Protein AF-A0A7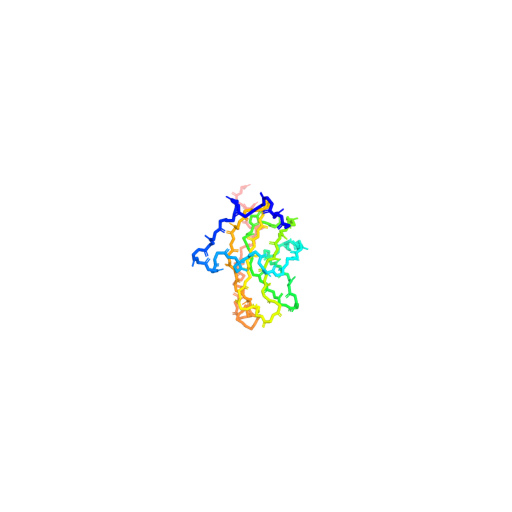C6ZDL7-F1 (afdb_monomer_lite)

Secondary structure (DSSP, 8-state):
---TTGGG----S-GGGTHHHHSEEEEEEPPTTSEEEETTEEEE--GGGTT-EEEEEE-SS--S-EEEEETTEEEEEEPBP-HHHHHT---------GGGSSSS--

pLDDT: mean 77.95, std 14.75, range [38.75, 94.44]

Radius of gyration: 23.05 Å; chains: 1; bounding box: 48×62×65 Å

Foldseek 3Di:
DDDPPPVPDDDDPDCVVCVQVPFDKDKFAQACVQWTDDPNFIKHHDNVRHRHTWIKTDHPVDQQWIWTHDPNHTDDIIGTDDPVVVVPPDPPPPPDDPVPPVPPDD

Structure (mmCIF, N/CA/C/O backbone):
data_AF-A0A7C6ZDL7-F1
#
_entry.id   AF-A0A7C6ZDL7-F1
#
loop_
_atom_site.group_PDB
_atom_site.id
_atom_site.type_symbol
_atom_site.label_atom_id
_atom_site.label_alt_id
_atom_site.label_comp_id
_atom_site.label_asym_id
_atom_site.label_entity_id
_atom_site.label_seq_id
_atom_site.pdbx_PDB_ins_code
_atom_site.Cartn_x
_atom_site.Cartn_y
_atom_site.Cartn_z
_atom_site.occupancy
_atom_site.B_iso_or_equiv
_atom_site.auth_seq_id
_atom_site.auth_comp_id
_atom_site.auth_asym_id
_atom_site.auth_atom_id
_atom_site.pdbx_PDB_model_num
ATOM 1 N N . MET A 1 1 ? -28.984 -31.342 -25.218 1.00 51.97 1 MET A N 1
ATOM 2 C CA . MET A 1 1 ? -28.347 -31.099 -23.906 1.00 51.97 1 MET A CA 1
ATOM 3 C C . MET A 1 1 ? -28.551 -29.623 -23.580 1.00 51.97 1 MET A C 1
ATOM 5 O O . MET A 1 1 ? -27.996 -28.790 -24.278 1.00 51.97 1 MET A O 1
ATOM 9 N N . TYR A 1 2 ? -29.460 -29.299 -22.656 1.00 55.50 2 TYR A N 1
ATOM 10 C CA . TYR A 1 2 ? -29.839 -27.922 -22.308 1.00 55.50 2 TYR A CA 1
ATOM 11 C C . TYR A 1 2 ? -28.999 -27.477 -21.107 1.00 55.50 2 TYR A C 1
ATOM 13 O O . TYR A 1 2 ? -29.071 -28.118 -20.062 1.00 55.50 2 TYR A O 1
ATOM 21 N N . MET A 1 3 ? -28.177 -26.435 -21.263 1.00 61.78 3 MET A N 1
ATOM 22 C CA . MET A 1 3 ? -27.498 -25.766 -20.146 1.00 61.78 3 MET A CA 1
ATOM 23 C C . MET A 1 3 ? -28.436 -24.667 -19.613 1.00 61.78 3 MET A C 1
ATOM 25 O O . MET A 1 3 ? -28.563 -23.634 -20.268 1.00 61.78 3 MET A O 1
ATOM 29 N N . PRO A 1 4 ? -29.091 -24.838 -18.448 1.00 65.62 4 PRO A N 1
ATOM 30 C CA . PRO A 1 4 ? -30.126 -23.922 -17.947 1.00 65.62 4 PRO A CA 1
ATOM 31 C C . PRO A 1 4 ? -29.593 -22.587 -17.384 1.00 65.62 4 PRO A C 1
ATOM 33 O O . PRO A 1 4 ? -30.331 -21.871 -16.717 1.00 65.62 4 PRO A O 1
ATOM 36 N N . GLN A 1 5 ? -28.315 -22.253 -17.591 1.00 58.28 5 GLN A N 1
ATOM 37 C CA . GLN A 1 5 ? -27.624 -21.150 -16.898 1.00 58.28 5 GLN A CA 1
ATOM 38 C C . GLN A 1 5 ? -27.303 -19.942 -17.798 1.00 58.28 5 GLN A C 1
ATOM 40 O O . GLN A 1 5 ? -26.727 -18.962 -17.330 1.00 58.28 5 GLN A O 1
ATOM 45 N N . SER A 1 6 ? -27.677 -19.970 -19.081 1.00 57.59 6 SER A N 1
ATOM 46 C CA . SER A 1 6 ? -27.358 -18.892 -20.033 1.00 57.59 6 SER A CA 1
ATOM 47 C C . SER A 1 6 ? -28.106 -17.579 -19.770 1.00 57.59 6 SER A C 1
ATOM 49 O O . SER A 1 6 ? -27.640 -16.519 -20.177 1.00 57.59 6 SER A O 1
ATOM 51 N N . SER A 1 7 ? -29.231 -17.616 -19.055 1.00 60.06 7 SER A N 1
ATOM 52 C CA . SER A 1 7 ? -30.089 -16.452 -18.794 1.00 60.06 7 SER A CA 1
ATOM 53 C C . SER A 1 7 ? -29.580 -15.503 -17.699 1.00 60.06 7 SER A C 1
ATOM 55 O O . SER A 1 7 ? -30.162 -14.437 -17.519 1.00 60.06 7 SER A O 1
ATOM 57 N N . SER A 1 8 ? -28.490 -15.836 -16.993 1.00 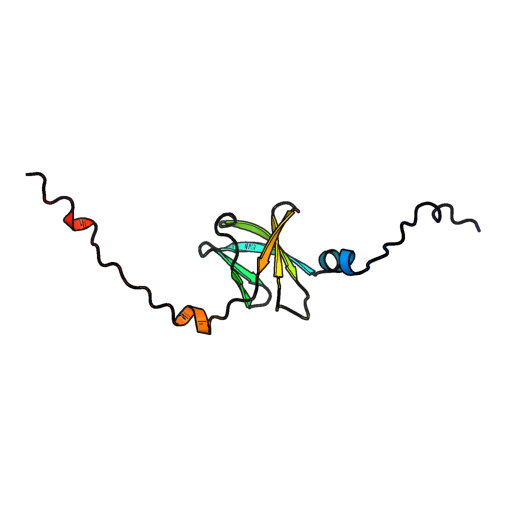66.62 8 SER A N 1
ATOM 58 C CA . SER A 1 8 ? -27.889 -14.971 -15.959 1.00 66.62 8 SER A CA 1
ATOM 59 C C . SER A 1 8 ? -26.520 -14.394 -16.350 1.00 66.62 8 SER A C 1
ATOM 61 O O . SER A 1 8 ? -25.811 -13.846 -15.500 1.00 66.62 8 SER A O 1
ATOM 63 N N . LEU A 1 9 ? -26.120 -14.507 -17.619 1.00 68.94 9 LEU A N 1
ATOM 64 C CA . LEU A 1 9 ? -24.859 -13.946 -18.098 1.00 68.94 9 LEU A CA 1
ATOM 65 C C . LEU A 1 9 ? -24.992 -12.427 -18.262 1.00 68.94 9 LEU A C 1
ATOM 67 O O . LEU A 1 9 ? -25.552 -11.934 -19.238 1.00 68.94 9 LEU A O 1
ATOM 71 N N . LYS A 1 10 ? -24.460 -11.670 -17.298 1.00 71.56 10 LYS A N 1
ATOM 72 C CA . LYS A 1 10 ? -24.221 -10.233 -17.464 1.00 71.56 10 LYS A CA 1
ATOM 73 C C . LYS A 1 10 ? -22.924 -10.051 -18.243 1.00 71.56 10 LYS A C 1
ATOM 75 O O . LYS A 1 10 ? -21.845 -10.284 -17.704 1.00 71.56 10 LYS A O 1
ATOM 80 N N . MET A 1 11 ? -23.032 -9.647 -19.506 1.00 73.44 11 MET A N 1
ATOM 81 C CA . MET A 1 11 ? -21.870 -9.173 -20.251 1.00 73.44 11 MET A CA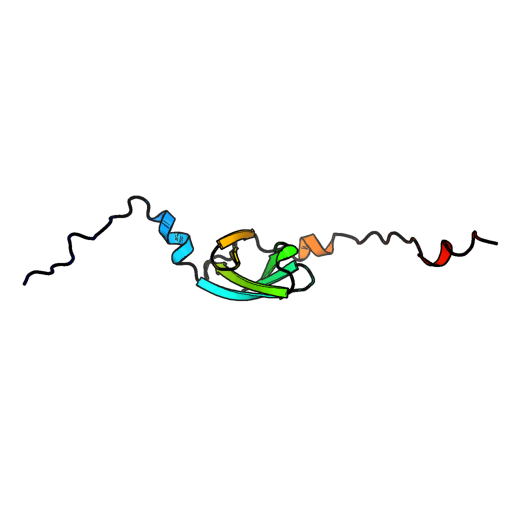 1
ATOM 82 C C . MET A 1 11 ? -21.419 -7.837 -19.666 1.00 73.44 11 MET A C 1
ATOM 84 O O . MET A 1 11 ? -22.216 -6.911 -19.521 1.00 73.44 11 MET A O 1
ATOM 88 N N . LEU A 1 12 ? -20.143 -7.754 -19.306 1.00 72.06 12 LEU A N 1
ATOM 89 C CA . LEU A 1 12 ? -19.510 -6.498 -18.934 1.00 72.06 12 LEU A CA 1
ATOM 90 C C . LEU A 1 12 ? -19.055 -5.812 -20.222 1.00 72.06 12 LEU A C 1
ATOM 92 O O . LEU A 1 12 ? -18.378 -6.432 -21.041 1.00 72.06 12 LEU A O 1
ATOM 96 N N . HIS A 1 13 ? -19.466 -4.561 -20.414 1.00 74.69 13 HIS A N 1
ATOM 97 C CA . HIS A 1 13 ? -19.106 -3.780 -21.599 1.00 74.69 13 HIS A CA 1
ATOM 98 C C . HIS A 1 13 ? -17.666 -3.258 -21.531 1.00 74.69 13 HIS A C 1
ATOM 100 O O . HIS A 1 13 ? -17.007 -3.180 -22.563 1.00 74.69 13 HIS A O 1
ATOM 106 N N . ASP A 1 14 ? -17.163 -2.999 -20.320 1.00 80.94 14 ASP A N 1
ATOM 107 C CA . ASP A 1 14 ? -15.816 -2.485 -20.085 1.00 80.94 14 ASP A CA 1
ATOM 108 C C . ASP A 1 14 ? -14.964 -3.507 -19.314 1.00 80.94 14 ASP A C 1
ATOM 110 O O . ASP A 1 14 ? -15.220 -3.764 -18.130 1.00 80.94 14 ASP A O 1
ATOM 114 N N . PRO A 1 15 ? -13.932 -4.101 -19.945 1.00 79.50 15 PRO A N 1
ATOM 115 C CA . PRO A 1 15 ? -13.066 -5.079 -19.290 1.00 79.50 15 PRO A CA 1
ATOM 116 C C . PRO A 1 15 ? -12.190 -4.455 -18.195 1.00 79.50 15 PRO A C 1
ATOM 118 O O . PRO A 1 15 ? -11.799 -5.156 -17.264 1.00 79.50 15 PRO A O 1
ATOM 121 N N . SER A 1 16 ? -11.938 -3.143 -18.245 1.00 80.19 16 SER A N 1
ATOM 122 C CA . SER A 1 16 ? -11.082 -2.444 -17.277 1.00 80.19 16 SER A CA 1
ATOM 123 C C . SER A 1 16 ? -11.623 -2.453 -15.846 1.00 80.19 16 SER A C 1
ATOM 125 O O . SER A 1 16 ? -10.868 -2.302 -14.892 1.00 80.19 16 SER A O 1
ATOM 127 N N . ILE A 1 17 ? -12.919 -2.721 -15.660 1.00 79.94 17 ILE A N 1
ATOM 128 C CA . ILE A 1 17 ? -13.521 -2.891 -14.328 1.00 79.94 17 ILE A CA 1
ATOM 129 C C . ILE A 1 17 ? -12.957 -4.140 -13.623 1.00 79.94 17 ILE A C 1
ATOM 131 O O . ILE A 1 17 ? -12.917 -4.205 -12.393 1.00 79.94 17 ILE A O 1
ATOM 135 N N . LEU A 1 18 ? -12.506 -5.139 -14.390 1.00 81.31 18 LEU A N 1
ATOM 136 C CA . LEU A 1 18 ? -11.952 -6.384 -13.857 1.00 81.31 18 LEU A CA 1
ATOM 137 C C . LEU A 1 18 ? -10.466 -6.283 -13.515 1.00 81.31 18 LEU A C 1
ATOM 139 O O . LEU A 1 18 ? -9.993 -7.084 -12.711 1.00 81.31 18 LEU A O 1
ATOM 143 N N . GLU A 1 19 ? -9.738 -5.319 -14.078 1.00 81.56 19 GLU A N 1
ATOM 144 C CA . GLU A 1 19 ? -8.296 -5.152 -13.858 1.00 81.56 19 GLU A CA 1
ATOM 145 C C . GLU A 1 19 ? -7.904 -5.202 -12.370 1.00 81.56 19 GLU A C 1
ATOM 147 O O . GLU A 1 19 ? -7.111 -6.076 -12.011 1.00 81.56 19 GLU A O 1
ATOM 152 N N . PRO A 1 20 ? -8.508 -4.413 -11.454 1.00 79.19 20 PRO A N 1
ATOM 153 C CA . PRO A 1 20 ? -8.150 -4.458 -10.034 1.00 79.19 20 PRO A CA 1
ATOM 154 C C . PRO A 1 20 ? -8.508 -5.780 -9.334 1.00 79.19 20 PRO A C 1
ATOM 156 O O . PRO A 1 20 ? -7.955 -6.084 -8.273 1.00 79.19 20 PRO A O 1
ATOM 159 N N . LEU A 1 21 ? -9.429 -6.578 -9.889 1.00 83.75 21 LEU A N 1
ATOM 160 C CA . LEU A 1 21 ? -9.807 -7.881 -9.332 1.00 83.75 21 LEU A CA 1
ATOM 161 C C . LEU A 1 21 ? -8.796 -8.976 -9.675 1.00 83.75 21 LEU A C 1
ATOM 163 O O . LEU A 1 21 ? -8.671 -9.924 -8.893 1.00 83.75 21 LEU A O 1
ATOM 167 N N . LEU A 1 22 ? -8.101 -8.826 -10.806 1.00 84.44 22 LEU A N 1
ATOM 168 C CA . LEU A 1 22 ? -7.104 -9.760 -11.338 1.00 84.44 22 LEU A CA 1
ATOM 169 C C . LEU A 1 22 ? -5.696 -9.526 -10.775 1.00 84.44 22 LEU A C 1
ATOM 171 O O . LEU A 1 22 ? -4.810 -10.358 -10.969 1.00 84.44 22 LEU A O 1
ATOM 175 N N . LEU A 1 23 ? -5.486 -8.420 -10.059 1.00 88.69 23 LEU A N 1
ATOM 176 C CA . LEU A 1 23 ? -4.213 -8.121 -9.415 1.00 88.69 23 LEU A CA 1
ATOM 177 C C . LEU A 1 23 ? -3.877 -9.129 -8.317 1.00 88.69 23 LEU A C 1
ATOM 179 O O . LEU A 1 23 ? -4.744 -9.650 -7.604 1.00 88.69 23 LEU A O 1
ATOM 183 N N . ARG A 1 24 ? -2.575 -9.357 -8.135 1.00 91.00 24 ARG A N 1
ATOM 184 C CA . ARG A 1 24 ? -2.065 -10.225 -7.079 1.00 91.00 24 ARG A CA 1
ATOM 185 C C . ARG A 1 24 ? -2.317 -9.575 -5.725 1.00 91.00 24 ARG A C 1
ATOM 187 O O . ARG A 1 24 ? -2.023 -8.399 -5.545 1.00 91.00 24 ARG A O 1
ATOM 194 N N . ARG A 1 25 ? -2.833 -10.358 -4.776 1.00 92.88 25 ARG A N 1
ATOM 195 C CA . ARG A 1 25 ? -3.207 -9.897 -3.432 1.00 92.88 25 ARG A CA 1
ATOM 196 C C . ARG A 1 25 ? -2.222 -10.416 -2.401 1.00 92.88 25 ARG A C 1
ATOM 198 O O . ARG A 1 25 ? -1.924 -11.610 -2.372 1.00 92.88 25 ARG A O 1
ATOM 205 N N . GLU A 1 26 ? -1.752 -9.537 -1.530 1.00 92.94 26 GLU A N 1
ATOM 206 C CA . GLU A 1 26 ? -0.887 -9.906 -0.416 1.00 92.94 26 GLU A CA 1
ATOM 207 C C . GLU A 1 26 ? -1.250 -9.110 0.838 1.00 92.94 26 GLU A C 1
ATOM 209 O O . GLU A 1 26 ? -1.515 -7.915 0.770 1.00 92.94 26 GLU A O 1
ATOM 214 N N . ILE A 1 27 ? -1.254 -9.759 2.003 1.00 93.81 27 ILE A N 1
ATOM 215 C CA . ILE A 1 27 ? -1.527 -9.078 3.272 1.00 93.81 27 ILE A CA 1
ATOM 216 C C . ILE A 1 27 ? -0.203 -8.643 3.889 1.00 93.81 27 ILE A C 1
ATOM 218 O O . ILE A 1 27 ? 0.623 -9.481 4.263 1.00 93.81 27 ILE A O 1
ATOM 222 N N . ARG A 1 28 ? -0.022 -7.334 4.069 1.00 93.38 28 ARG A N 1
ATOM 223 C CA . ARG A 1 28 ? 1.184 -6.758 4.674 1.00 93.38 28 ARG A CA 1
ATOM 224 C C . ARG A 1 28 ? 0.831 -5.908 5.887 1.00 93.38 28 ARG A C 1
ATOM 226 O O . ARG A 1 28 ? -0.204 -5.253 5.939 1.00 93.38 28 ARG A O 1
ATOM 233 N N . LYS A 1 29 ? 1.699 -5.949 6.899 1.00 94.00 29 LYS A N 1
ATOM 234 C CA . LYS A 1 29 ? 1.588 -5.077 8.071 1.00 94.00 29 LYS A CA 1
ATOM 235 C C . LYS A 1 29 ? 2.245 -3.738 7.758 1.00 94.00 29 LYS A C 1
ATOM 237 O O . LYS A 1 29 ? 3.390 -3.721 7.304 1.00 94.00 29 LYS A O 1
ATOM 242 N N . VAL A 1 30 ? 1.542 -2.649 8.048 1.00 93.38 30 VAL A N 1
ATOM 243 C CA . VAL A 1 30 ? 2.090 -1.297 7.938 1.00 93.38 30 VAL A CA 1
ATOM 244 C C . VAL A 1 30 ? 3.088 -1.054 9.064 1.00 93.38 30 VAL A C 1
ATOM 246 O O . VAL A 1 30 ? 2.801 -1.305 10.241 1.00 93.38 30 VAL A O 1
ATOM 249 N N . ARG A 1 31 ? 4.283 -0.594 8.694 1.00 92.56 31 ARG A N 1
ATOM 250 C CA . ARG A 1 31 ? 5.359 -0.258 9.627 1.00 92.56 31 ARG A CA 1
ATOM 251 C C . ARG A 1 31 ? 5.076 1.072 10.340 1.00 92.56 31 ARG A C 1
ATOM 253 O O . ARG A 1 31 ? 4.182 1.822 9.967 1.00 92.56 31 ARG A O 1
ATOM 260 N N . HIS A 1 32 ? 5.832 1.352 11.400 1.00 90.81 32 HIS A N 1
ATOM 261 C CA . HIS A 1 32 ? 5.657 2.553 12.230 1.00 90.81 32 HIS A CA 1
ATOM 262 C C . HIS A 1 32 ? 5.991 3.862 11.497 1.00 90.81 32 HIS A C 1
ATOM 264 O O . HIS A 1 32 ? 5.514 4.921 11.879 1.00 90.81 32 HIS A O 1
ATOM 270 N N . ASP A 1 33 ? 6.795 3.783 10.441 1.00 87.31 33 ASP A N 1
ATOM 271 C CA . ASP A 1 33 ? 7.187 4.874 9.549 1.00 87.31 33 ASP A CA 1
ATOM 272 C C . ASP A 1 33 ? 6.184 5.089 8.401 1.00 87.31 33 ASP A C 1
ATOM 274 O O . ASP A 1 33 ? 6.498 5.769 7.429 1.00 87.31 33 ASP A O 1
ATOM 278 N N . SER A 1 34 ? 4.975 4.520 8.503 1.00 89.19 34 SER A N 1
ATOM 279 C CA . SER A 1 34 ? 3.929 4.617 7.478 1.00 89.19 34 SER A CA 1
ATOM 280 C C . SER A 1 34 ? 4.344 4.039 6.121 1.00 89.19 34 SER A C 1
ATOM 282 O O . SER A 1 34 ? 3.949 4.538 5.064 1.00 89.19 34 SER A O 1
ATOM 284 N N . THR A 1 35 ? 5.149 2.972 6.138 1.00 91.06 35 THR A N 1
ATOM 285 C CA . THR A 1 35 ? 5.576 2.265 4.927 1.00 91.06 35 THR A CA 1
ATOM 286 C C . THR A 1 35 ? 5.162 0.797 4.919 1.00 91.06 35 THR A C 1
ATOM 288 O O . THR A 1 35 ? 4.953 0.158 5.958 1.00 91.06 35 THR A O 1
ATOM 291 N N . ILE A 1 36 ? 5.056 0.240 3.715 1.00 92.38 36 ILE A N 1
ATOM 292 C CA . ILE A 1 36 ? 4.927 -1.199 3.470 1.00 92.38 36 ILE A CA 1
ATOM 293 C C . ILE A 1 36 ? 6.029 -1.655 2.520 1.00 92.38 36 ILE A C 1
ATOM 295 O O . ILE A 1 36 ? 6.527 -0.872 1.714 1.00 92.38 36 ILE A O 1
ATOM 299 N N . SER A 1 37 ? 6.401 -2.932 2.604 1.00 90.94 37 SER A N 1
ATOM 300 C CA . SER A 1 37 ? 7.347 -3.532 1.666 1.00 90.94 37 SER A CA 1
ATOM 301 C C . SER A 1 37 ? 6.678 -4.635 0.857 1.00 90.94 37 SER A C 1
ATOM 303 O O . SER A 1 37 ? 6.063 -5.537 1.432 1.00 90.94 37 SER A O 1
ATOM 305 N N . VAL A 1 38 ? 6.816 -4.543 -0.464 1.00 90.19 38 VAL A N 1
ATOM 306 C CA . VAL A 1 38 ? 6.257 -5.466 -1.459 1.00 90.19 38 VAL A CA 1
ATOM 307 C C . VAL A 1 38 ? 7.352 -5.748 -2.479 1.00 90.19 38 VAL A C 1
ATOM 309 O O . VAL A 1 38 ? 7.935 -4.810 -3.009 1.00 90.19 38 VAL A O 1
ATOM 312 N N . GLN A 1 39 ? 7.675 -7.023 -2.719 1.00 86.56 39 GLN A N 1
ATOM 313 C CA . GLN A 1 39 ? 8.724 -7.442 -3.668 1.00 86.56 39 GLN A CA 1
ATOM 314 C C . GLN A 1 39 ? 10.011 -6.590 -3.591 1.00 86.56 39 GLN A C 1
ATOM 316 O O . GLN A 1 39 ? 10.529 -6.115 -4.599 1.00 86.56 39 GLN A O 1
ATOM 321 N N . ASN A 1 40 ? 10.517 -6.373 -2.371 1.00 86.19 40 ASN A N 1
ATOM 322 C CA . ASN A 1 40 ? 11.734 -5.599 -2.088 1.00 86.19 40 ASN A CA 1
ATOM 323 C C . ASN A 1 40 ? 11.663 -4.085 -2.396 1.00 86.19 40 ASN A C 1
ATOM 325 O O . ASN A 1 40 ? 12.651 -3.380 -2.211 1.00 86.19 40 ASN A O 1
ATOM 329 N N . HIS A 1 41 ? 10.499 -3.576 -2.799 1.00 87.75 41 HIS A N 1
ATOM 330 C CA . HIS A 1 41 ? 10.212 -2.152 -2.946 1.00 87.75 41 HIS A CA 1
ATOM 331 C C . HIS A 1 41 ? 9.477 -1.636 -1.708 1.00 87.75 41 HIS A C 1
ATOM 333 O O . HIS A 1 41 ? 8.805 -2.398 -1.003 1.00 87.75 41 HIS A O 1
ATOM 339 N N . VAL A 1 42 ? 9.638 -0.346 -1.417 1.00 89.56 42 VAL A N 1
ATOM 340 C CA . VAL A 1 42 ? 8.998 0.325 -0.281 1.00 89.56 42 VAL A CA 1
ATOM 341 C C . VAL A 1 42 ? 7.962 1.297 -0.817 1.00 89.56 42 VAL A C 1
ATOM 343 O O . VAL A 1 42 ? 8.253 2.079 -1.719 1.00 89.56 42 VAL A O 1
ATOM 346 N N . PHE A 1 43 ? 6.768 1.257 -0.244 1.00 89.88 43 PHE A N 1
ATOM 347 C CA . PHE A 1 43 ? 5.659 2.118 -0.626 1.00 89.88 43 PHE A CA 1
ATOM 348 C C . PHE A 1 43 ? 5.194 2.924 0.577 1.00 89.88 43 PHE A C 1
ATOM 350 O O . PHE A 1 43 ? 5.168 2.419 1.704 1.00 89.88 43 PHE A O 1
ATOM 357 N N . GLU A 1 44 ? 4.830 4.175 0.327 1.00 89.00 44 GLU A N 1
ATOM 358 C CA . GLU A 1 44 ? 4.192 5.034 1.318 1.00 89.00 44 GLU A CA 1
ATOM 359 C C . GLU A 1 44 ? 2.717 4.698 1.443 1.00 89.00 44 GLU A C 1
ATOM 361 O O . GLU A 1 44 ? 2.019 4.511 0.446 1.00 89.00 44 GLU A O 1
ATOM 366 N N . VAL A 1 45 ? 2.239 4.652 2.679 1.00 90.25 45 V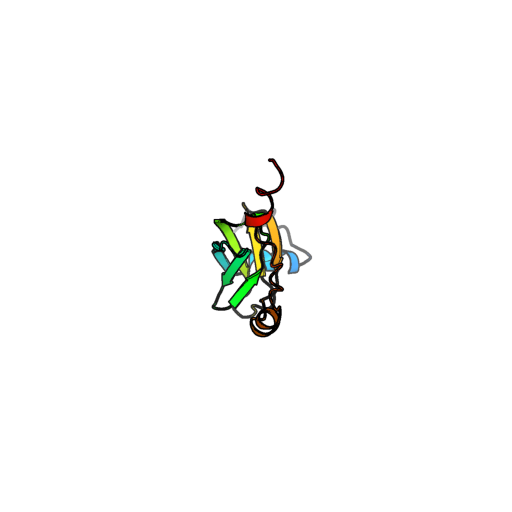AL A N 1
ATOM 367 C CA . VAL A 1 45 ? 0.825 4.455 2.983 1.00 90.25 45 VAL A CA 1
ATOM 368 C C . VAL A 1 45 ? 0.341 5.545 3.930 1.00 90.25 45 VAL A C 1
ATOM 370 O O . VAL A 1 45 ? 1.145 6.275 4.509 1.00 90.25 45 VAL A O 1
ATOM 373 N N . SER A 1 46 ? -0.975 5.655 4.108 1.00 88.25 46 SER A N 1
ATOM 374 C CA . SER A 1 46 ? -1.552 6.598 5.069 1.00 88.25 46 SER A CA 1
ATOM 375 C C . SER A 1 46 ? -1.137 6.255 6.512 1.00 88.25 46 SER A C 1
ATOM 377 O O . SER A 1 46 ? -1.261 5.091 6.911 1.00 88.25 46 SER A O 1
ATOM 379 N N . PRO A 1 47 ? -0.729 7.244 7.333 1.00 87.81 47 PRO A N 1
ATOM 380 C CA . PRO A 1 47 ? -0.325 7.017 8.723 1.00 87.81 47 PRO A CA 1
ATOM 381 C C . PRO A 1 47 ? -1.460 6.484 9.604 1.00 87.81 47 PRO A C 1
ATOM 383 O O . PRO A 1 47 ? -1.210 5.847 10.624 1.00 87.81 47 PRO A O 1
ATOM 386 N N . VAL A 1 48 ? -2.716 6.657 9.184 1.00 90.06 48 VAL A N 1
ATOM 387 C CA . VAL A 1 48 ? -3.898 6.086 9.855 1.00 90.06 48 VAL A CA 1
ATOM 388 C C . VAL A 1 48 ? -3.880 4.548 9.839 1.00 90.06 48 VAL A C 1
ATOM 390 O O . VAL A 1 48 ? -4.519 3.900 10.666 1.00 90.06 48 VAL A O 1
ATOM 393 N N . LEU A 1 49 ? -3.127 3.948 8.912 1.00 88.69 49 LEU A N 1
ATOM 394 C CA . LEU A 1 49 ? -3.009 2.501 8.759 1.00 88.69 49 LEU A CA 1
ATOM 395 C C . LEU A 1 49 ? -1.834 1.908 9.553 1.00 88.69 49 LEU A C 1
ATOM 397 O O . LEU A 1 49 ? -1.647 0.692 9.521 1.00 88.69 49 LEU A O 1
ATOM 401 N N . ILE A 1 50 ? -1.040 2.718 10.267 1.00 91.81 50 ILE A N 1
ATOM 402 C CA . ILE A 1 50 ? 0.125 2.244 11.028 1.00 91.81 50 ILE A CA 1
ATOM 403 C C . ILE A 1 50 ? -0.278 1.133 12.005 1.00 91.81 50 ILE A C 1
ATOM 405 O O . ILE A 1 50 ? -1.209 1.264 12.795 1.00 91.81 50 ILE A O 1
ATOM 409 N N . GLY A 1 51 ? 0.440 0.009 11.948 1.00 91.25 51 GLY A N 1
ATOM 410 C CA . GLY A 1 51 ? 0.184 -1.153 12.798 1.00 91.25 51 GLY A CA 1
ATOM 411 C C . GLY A 1 51 ? -0.942 -2.072 12.316 1.00 91.25 51 GLY A C 1
ATOM 412 O O . GLY A 1 51 ? -0.988 -3.220 12.771 1.00 91.25 51 GLY A O 1
ATOM 413 N N . LYS A 1 52 ? -1.781 -1.639 11.366 1.00 93.06 52 LYS A N 1
ATOM 414 C CA . LYS A 1 52 ? -2.814 -2.478 10.746 1.00 93.06 52 LYS A CA 1
ATOM 415 C C . LYS A 1 52 ? -2.223 -3.444 9.716 1.00 93.06 52 LYS A C 1
ATOM 417 O O . LYS A 1 52 ? -1.111 -3.264 9.207 1.00 93.06 52 LYS A O 1
ATOM 422 N N . ARG A 1 53 ? -2.980 -4.503 9.414 1.00 93.94 53 ARG A N 1
ATOM 423 C CA . ARG A 1 53 ? -2.717 -5.419 8.297 1.00 93.94 53 ARG A CA 1
ATOM 424 C C . ARG A 1 53 ? -3.629 -5.025 7.147 1.00 93.94 53 ARG A C 1
ATOM 426 O O . ARG A 1 53 ? -4.836 -5.159 7.276 1.00 93.94 53 ARG A O 1
ATOM 433 N N . VAL A 1 54 ? -3.037 -4.565 6.057 1.00 94.00 54 VAL A N 1
ATOM 434 C CA . VAL A 1 54 ? -3.761 -4.105 4.872 1.00 94.00 54 VAL A CA 1
ATOM 435 C C . VAL A 1 54 ? -3.581 -5.101 3.738 1.00 94.00 54 VAL A C 1
ATOM 437 O O . VAL A 1 54 ? -2.566 -5.805 3.664 1.00 94.00 54 VAL A O 1
ATOM 440 N N . GLU A 1 55 ? -4.580 -5.179 2.871 1.00 94.44 55 GLU A N 1
ATOM 441 C CA . G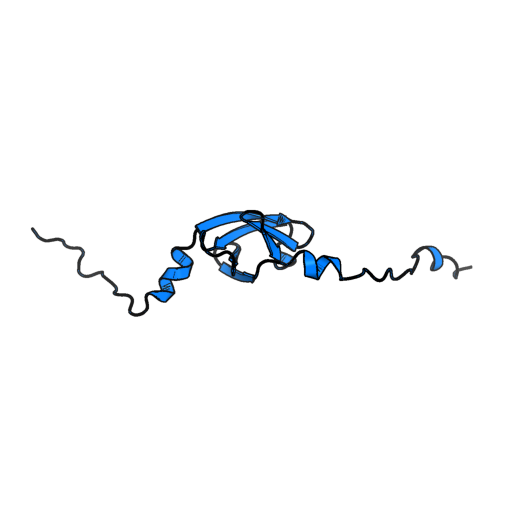LU A 1 55 ? -4.501 -5.941 1.634 1.00 94.44 55 GLU A CA 1
ATOM 442 C C . GLU A 1 55 ? -3.862 -5.067 0.560 1.00 94.44 55 GLU A C 1
ATOM 444 O O . GLU A 1 55 ? -4.260 -3.931 0.322 1.00 94.44 55 GLU A O 1
ATOM 449 N N . VAL A 1 56 ? -2.840 -5.609 -0.081 1.00 93.00 56 VAL A N 1
ATOM 450 C CA . VAL A 1 56 ? -2.044 -4.916 -1.078 1.00 93.00 56 VAL A CA 1
ATOM 451 C C . VAL A 1 56 ? -2.253 -5.610 -2.411 1.00 93.00 56 VAL A C 1
ATOM 453 O O . VAL A 1 56 ? -2.057 -6.825 -2.511 1.00 93.00 56 VAL A O 1
ATOM 456 N N . ARG A 1 57 ? -2.672 -4.847 -3.422 1.00 92.75 57 ARG A N 1
ATOM 457 C CA . ARG A 1 57 ? -2.933 -5.335 -4.777 1.00 92.75 57 ARG A CA 1
ATOM 458 C C . ARG A 1 57 ? -1.974 -4.705 -5.767 1.00 92.75 57 ARG A C 1
ATOM 460 O O . ARG A 1 57 ? -1.868 -3.484 -5.824 1.00 92.75 57 ARG A O 1
ATOM 467 N N . PHE A 1 58 ? -1.288 -5.537 -6.538 1.00 91.50 58 PHE A N 1
ATOM 468 C CA . PHE A 1 58 ? -0.294 -5.086 -7.511 1.00 91.50 58 PHE A CA 1
ATOM 469 C C . PHE A 1 58 ? -0.171 -6.066 -8.680 1.00 91.50 58 PHE A C 1
ATOM 471 O O . PHE A 1 58 ? -0.549 -7.240 -8.566 1.00 91.50 58 PHE A O 1
ATOM 478 N N . ALA A 1 59 ? 0.352 -5.586 -9.807 1.00 89.69 59 ALA A N 1
ATOM 479 C CA . ALA A 1 59 ? 0.708 -6.444 -10.927 1.00 89.69 59 ALA A CA 1
ATOM 480 C C . ALA A 1 59 ? 2.107 -7.034 -10.668 1.00 89.69 59 ALA A C 1
ATOM 482 O O . ALA A 1 59 ? 3.032 -6.296 -10.344 1.00 89.69 59 ALA A O 1
ATOM 483 N N . PRO A 1 60 ? 2.304 -8.359 -10.765 1.00 85.06 60 PRO A N 1
ATOM 484 C CA . PRO A 1 60 ? 3.609 -8.964 -10.491 1.00 85.06 60 PRO A CA 1
ATOM 485 C C . PRO A 1 60 ? 4.696 -8.529 -11.487 1.00 85.06 60 PRO A C 1
ATOM 487 O O . PRO A 1 60 ? 5.870 -8.563 -11.133 1.00 85.06 60 PRO A O 1
ATOM 490 N N . ASP A 1 61 ? 4.301 -8.128 -12.696 1.00 85.69 61 ASP A N 1
ATOM 491 C CA . ASP A 1 61 ? 5.189 -7.637 -13.752 1.00 85.69 61 ASP A CA 1
ATOM 492 C C . ASP A 1 61 ? 5.387 -6.110 -13.707 1.00 85.69 61 ASP A C 1
ATOM 494 O O . ASP A 1 61 ? 6.342 -5.605 -14.293 1.00 85.69 61 ASP A O 1
ATOM 498 N N . ASP A 1 62 ? 4.511 -5.377 -13.004 1.00 83.50 62 ASP A N 1
ATOM 499 C CA . ASP A 1 62 ? 4.575 -3.918 -12.887 1.00 83.50 62 ASP A CA 1
ATOM 500 C C . ASP A 1 62 ? 4.268 -3.430 -11.460 1.00 83.50 62 ASP A C 1
ATOM 502 O O . ASP A 1 62 ? 3.139 -3.477 -10.970 1.00 83.50 62 ASP A O 1
ATOM 506 N N . LEU A 1 63 ? 5.308 -2.918 -10.802 1.00 84.62 63 LEU A N 1
ATOM 507 C CA . LEU A 1 63 ? 5.268 -2.336 -9.456 1.00 84.62 63 LEU A CA 1
ATOM 508 C C . LEU A 1 63 ? 5.173 -0.800 -9.484 1.00 84.62 63 LEU A C 1
ATOM 510 O O . LEU A 1 63 ? 5.419 -0.153 -8.463 1.00 84.62 63 LEU A O 1
ATOM 514 N N . SER A 1 64 ? 4.865 -0.203 -10.642 1.00 84.50 64 SER A N 1
ATOM 515 C CA . SER A 1 64 ? 4.733 1.250 -10.799 1.00 84.50 64 SER A CA 1
ATOM 516 C C . SER A 1 64 ? 3.625 1.845 -9.921 1.00 84.50 64 SER A C 1
ATOM 518 O O . SER A 1 64 ? 3.762 2.965 -9.420 1.00 84.50 64 SER A O 1
ATOM 520 N N . GLU A 1 65 ? 2.561 1.078 -9.691 1.00 86.62 65 GLU A N 1
ATOM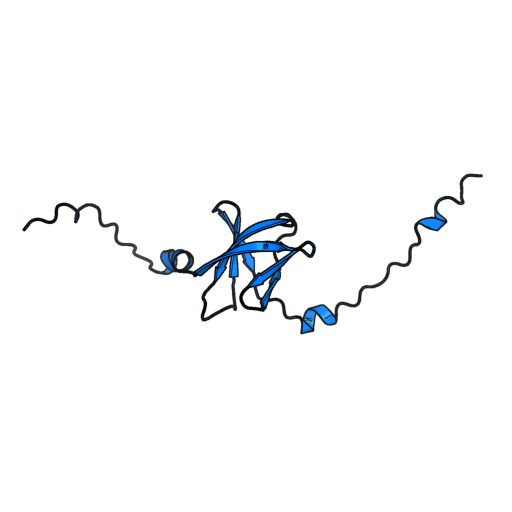 521 C CA . GLU A 1 65 ? 1.430 1.440 -8.849 1.00 86.62 65 GLU A CA 1
ATOM 522 C C . GLU A 1 65 ? 0.967 0.242 -8.017 1.00 86.62 65 GLU A C 1
ATOM 524 O O . GLU A 1 65 ? 0.917 -0.903 -8.472 1.00 86.62 65 GLU A O 1
ATOM 529 N N . VAL A 1 66 ? 0.610 0.524 -6.768 1.00 90.62 66 VAL A N 1
ATOM 530 C CA . VAL A 1 66 ? 0.076 -0.457 -5.831 1.00 90.62 66 VAL A CA 1
ATOM 531 C C . VAL A 1 66 ? -1.188 0.099 -5.196 1.00 90.62 66 VAL A C 1
ATOM 533 O O . VAL A 1 66 ? -1.211 1.238 -4.723 1.00 90.62 66 VAL A O 1
ATOM 536 N N . LEU A 1 67 ? -2.239 -0.718 -5.144 1.00 91.38 67 LEU A N 1
ATOM 537 C CA . LEU A 1 67 ? -3.485 -0.364 -4.476 1.00 91.38 67 LEU A CA 1
ATOM 538 C C . LEU A 1 67 ? -3.522 -0.952 -3.068 1.00 91.38 67 LEU A C 1
ATOM 540 O O . LEU A 1 67 ? -3.197 -2.121 -2.849 1.00 91.38 67 LEU A O 1
ATOM 544 N N . ILE A 1 68 ? -3.955 -0.136 -2.116 1.00 92.69 68 ILE A N 1
ATOM 545 C CA . ILE A 1 68 ? -4.059 -0.495 -0.705 1.00 92.69 68 ILE A CA 1
ATOM 546 C C . ILE A 1 68 ? -5.529 -0.571 -0.333 1.00 92.69 68 ILE A C 1
ATOM 548 O O . ILE A 1 68 ? -6.285 0.375 -0.555 1.00 92.69 68 ILE A O 1
ATOM 552 N N . TYR A 1 69 ? -5.903 -1.686 0.275 1.00 92.88 69 TYR A N 1
ATOM 553 C CA . TYR A 1 69 ? -7.244 -1.973 0.745 1.00 92.88 69 TYR A CA 1
ATOM 554 C C . TYR A 1 69 ? -7.232 -2.199 2.264 1.00 92.88 69 TYR A C 1
ATOM 556 O O . TYR A 1 69 ? -6.408 -2.960 2.780 1.00 92.88 69 TYR A O 1
ATOM 564 N N . ASP A 1 70 ? -8.160 -1.561 2.977 1.00 91.88 70 ASP A N 1
ATOM 565 C CA . ASP A 1 70 ? -8.456 -1.812 4.396 1.00 91.88 70 ASP A CA 1
ATOM 566 C C . ASP A 1 70 ? -9.890 -2.338 4.478 1.00 91.88 70 ASP A C 1
ATOM 568 O O . ASP A 1 70 ? -10.799 -1.758 3.890 1.00 91.88 70 ASP A O 1
ATOM 572 N N . GLU A 1 71 ? -10.082 -3.491 5.121 1.00 87.94 71 GLU A N 1
ATOM 573 C CA . GLU A 1 71 ? -11.397 -4.145 5.276 1.00 87.94 71 GLU A CA 1
ATOM 574 C C . GLU A 1 71 ? -12.205 -4.322 3.966 1.00 87.94 71 GLU A C 1
ATOM 576 O O . GLU A 1 71 ? -13.432 -4.382 3.967 1.00 87.94 71 GLU A O 1
ATOM 581 N N . GLY A 1 72 ? -11.516 -4.439 2.825 1.00 84.06 72 GLY A N 1
ATOM 582 C CA . GLY A 1 72 ? -12.134 -4.607 1.505 1.00 84.06 72 GLY A CA 1
ATOM 583 C C . GLY A 1 72 ? -12.479 -3.302 0.779 1.00 84.06 72 GLY A C 1
ATOM 584 O O . GLY A 1 72 ? -12.881 -3.362 -0.383 1.00 84.06 72 GLY A O 1
ATOM 585 N N . ALA A 1 73 ? -12.260 -2.142 1.402 1.00 86.50 73 ALA A N 1
ATOM 586 C CA . ALA A 1 73 ? -12.376 -0.834 0.765 1.00 86.50 73 ALA A CA 1
ATOM 587 C C . ALA A 1 73 ? -11.017 -0.355 0.238 1.00 86.50 73 ALA A C 1
ATOM 589 O O . ALA A 1 73 ? -10.011 -0.439 0.942 1.00 86.50 73 ALA A O 1
ATOM 590 N N . GLU A 1 74 ? -10.983 0.164 -0.992 1.00 86.75 74 GLU A N 1
ATOM 591 C CA . GLU A 1 74 ? -9.790 0.811 -1.544 1.00 86.75 74 GLU A CA 1
ATOM 592 C C . GLU A 1 74 ? -9.528 2.114 -0.783 1.00 86.75 74 GLU A C 1
ATOM 594 O O . GLU A 1 74 ? -10.352 3.025 -0.798 1.00 86.75 74 GLU A O 1
ATOM 599 N N . VAL A 1 75 ? -8.388 2.196 -0.098 1.00 87.75 75 VAL A N 1
ATOM 600 C CA . VAL A 1 75 ? -8.020 3.366 0.707 1.00 87.75 75 VAL A CA 1
ATOM 601 C C . VAL A 1 75 ? -7.201 4.343 -0.119 1.00 87.75 75 VAL A C 1
ATOM 603 O O . VAL A 1 75 ? -7.416 5.552 -0.067 1.00 87.75 75 VAL A O 1
ATOM 606 N N . THR A 1 76 ? -6.190 3.843 -0.830 1.00 84.25 76 THR A N 1
ATOM 607 C CA . THR A 1 76 ? -5.201 4.685 -1.511 1.00 84.25 76 THR A CA 1
ATOM 608 C C . THR A 1 76 ? -4.484 3.900 -2.603 1.00 84.25 76 THR A C 1
ATOM 610 O O . THR A 1 76 ? -4.252 2.698 -2.466 1.00 84.25 76 THR A O 1
ATOM 613 N N . ARG A 1 77 ? -4.076 4.608 -3.658 1.00 87.75 77 ARG A N 1
ATOM 614 C CA . ARG A 1 77 ? -3.112 4.138 -4.655 1.00 87.75 77 ARG A CA 1
ATOM 615 C C . ARG A 1 77 ? -1.783 4.832 -4.422 1.00 87.75 77 ARG A C 1
ATOM 617 O O . ARG A 1 77 ? -1.756 6.045 -4.219 1.00 87.75 77 ARG A O 1
ATOM 624 N N . THR A 1 78 ? -0.700 4.070 -4.399 1.00 83.44 78 THR A N 1
ATOM 625 C CA . THR A 1 78 ? 0.625 4.587 -4.056 1.00 83.44 78 THR A CA 1
ATOM 626 C C . THR A 1 78 ? 1.678 4.123 -5.050 1.00 83.44 78 THR A C 1
ATOM 628 O O . THR A 1 78 ? 1.575 3.045 -5.637 1.00 83.44 78 THR A O 1
ATOM 631 N N . LYS A 1 79 ? 2.695 4.962 -5.235 1.00 83.31 79 LYS A N 1
ATOM 632 C CA . LYS A 1 79 ? 3.845 4.712 -6.106 1.00 83.31 79 LYS A CA 1
ATOM 633 C C . LYS A 1 79 ? 5.041 4.248 -5.273 1.00 83.31 79 LYS A C 1
ATOM 635 O O . LYS A 1 79 ? 5.110 4.562 -4.079 1.00 83.31 79 LYS A O 1
ATOM 640 N N . PRO A 1 80 ? 5.985 3.501 -5.866 1.00 81.69 80 PRO A N 1
ATOM 641 C CA . PRO A 1 80 ? 7.180 3.084 -5.153 1.00 81.69 80 PRO A CA 1
ATOM 642 C C . PRO A 1 80 ? 7.996 4.311 -4.752 1.00 81.69 80 PRO A C 1
ATOM 644 O O . PRO A 1 80 ? 8.198 5.242 -5.531 1.00 81.69 80 PRO A O 1
ATOM 647 N N . VAL A 1 81 ? 8.476 4.301 -3.516 1.00 78.00 81 VAL A N 1
ATOM 648 C CA . VAL A 1 81 ? 9.317 5.366 -2.984 1.00 78.00 81 VAL A CA 1
ATOM 649 C C . VAL A 1 81 ? 10.733 5.188 -3.514 1.00 78.00 81 VAL A C 1
ATOM 651 O O . VAL A 1 81 ? 11.379 4.169 -3.254 1.00 78.00 81 VAL A O 1
ATOM 654 N N . SER A 1 82 ? 11.260 6.214 -4.183 1.00 72.00 82 SER A N 1
ATOM 655 C CA . SER A 1 82 ? 12.687 6.284 -4.481 1.00 72.00 82 SER A CA 1
ATOM 656 C C . SER A 1 82 ? 13.462 6.584 -3.198 1.00 72.00 82 SER A C 1
ATOM 658 O O . SER A 1 82 ? 13.417 7.688 -2.652 1.00 72.00 82 SER A O 1
ATOM 660 N N . LEU A 1 83 ? 14.204 5.593 -2.698 1.00 64.94 83 LEU A N 1
ATOM 661 C CA . LEU A 1 83 ? 15.071 5.771 -1.526 1.00 64.94 83 LEU A CA 1
ATOM 662 C C . LEU A 1 83 ? 16.129 6.862 -1.758 1.00 64.94 83 LEU A C 1
ATOM 664 O O . LEU A 1 83 ? 16.554 7.514 -0.805 1.00 64.94 83 LEU A O 1
ATOM 668 N N . HIS A 1 84 ? 16.523 7.082 -3.017 1.00 61.03 84 HIS A N 1
ATOM 669 C CA . HIS A 1 84 ? 17.481 8.116 -3.396 1.00 61.03 84 HIS A CA 1
ATOM 670 C C . HIS A 1 84 ? 16.946 9.528 -3.118 1.00 61.03 84 HIS A C 1
ATOM 672 O O . HIS A 1 84 ? 17.669 10.361 -2.580 1.00 61.03 84 HIS A O 1
ATOM 678 N N . GLU A 1 85 ? 15.665 9.776 -3.404 1.00 57.06 85 GLU A N 1
ATOM 679 C CA . GLU A 1 85 ? 15.027 11.076 -3.161 1.00 57.06 85 GLU A CA 1
ATOM 680 C C . GLU A 1 85 ? 14.815 11.329 -1.662 1.00 57.06 85 GLU A C 1
ATOM 682 O O . GLU A 1 85 ? 15.083 12.423 -1.164 1.00 57.06 85 GLU A O 1
ATOM 687 N N . LYS A 1 86 ? 14.423 10.299 -0.900 1.00 57.62 86 LYS A N 1
ATOM 688 C CA . LYS A 1 86 ? 14.222 10.427 0.553 1.00 57.62 86 LYS A CA 1
ATOM 689 C C . LYS A 1 86 ? 15.502 10.642 1.354 1.00 57.62 86 LYS A C 1
ATOM 691 O O . LYS A 1 86 ? 15.445 11.258 2.417 1.00 57.62 86 LYS A O 1
ATOM 696 N N . ALA A 1 87 ? 16.647 10.159 0.877 1.00 58.31 87 ALA A N 1
ATOM 697 C CA . ALA A 1 87 ? 17.923 10.322 1.574 1.00 58.31 87 ALA A CA 1
ATOM 698 C C . ALA A 1 87 ? 18.383 11.791 1.650 1.00 58.31 87 ALA A C 1
ATOM 700 O O . ALA A 1 87 ? 19.136 12.155 2.553 1.00 58.31 87 ALA A O 1
ATOM 701 N N . MET A 1 88 ? 17.924 12.640 0.725 1.00 55.75 88 MET A N 1
ATOM 702 C CA . MET A 1 88 ? 18.323 14.047 0.642 1.00 55.75 88 MET A CA 1
ATOM 703 C C . MET A 1 88 ? 17.490 14.989 1.520 1.00 55.75 88 MET A C 1
ATOM 705 O O . MET A 1 88 ? 17.868 16.150 1.688 1.00 55.75 88 MET A O 1
ATOM 709 N N . VAL A 1 89 ? 16.396 14.512 2.129 1.00 59.69 89 VAL A N 1
ATOM 710 C CA . VAL A 1 89 ? 15.586 15.321 3.051 1.00 59.69 89 VAL A CA 1
ATOM 711 C C . VAL A 1 89 ? 16.310 15.413 4.394 1.00 59.69 89 VAL A C 1
ATOM 713 O O . VAL A 1 89 ? 16.127 14.622 5.319 1.00 59.69 89 VAL A O 1
ATOM 716 N N . LYS A 1 90 ? 17.211 16.388 4.470 1.00 57.94 90 LYS A N 1
ATOM 717 C CA . LYS A 1 90 ? 17.996 16.726 5.654 1.00 57.94 90 LYS A CA 1
ATOM 718 C C . LYS A 1 90 ? 17.034 17.083 6.793 1.00 57.94 90 LYS A C 1
ATOM 720 O O . LYS A 1 90 ? 16.296 18.057 6.706 1.00 57.94 90 LYS A O 1
ATOM 725 N N . ARG A 1 91 ? 17.034 16.294 7.870 1.00 57.56 91 ARG A N 1
ATOM 726 C CA . ARG A 1 91 ? 16.273 16.597 9.090 1.00 57.56 91 ARG A CA 1
ATOM 727 C C . ARG A 1 91 ? 16.882 17.843 9.732 1.00 57.56 91 ARG A C 1
ATOM 729 O O . ARG A 1 91 ? 17.916 17.740 10.393 1.00 57.56 91 ARG A O 1
ATOM 736 N N . GLU A 1 92 ? 16.278 19.010 9.528 1.00 58.69 92 GLU A N 1
ATOM 737 C CA . GLU A 1 92 ? 16.597 20.186 10.336 1.00 58.69 92 GLU A CA 1
ATOM 738 C C . GLU A 1 92 ? 16.261 19.839 11.788 1.00 58.69 92 GLU A C 1
ATOM 740 O O . GLU A 1 92 ? 15.104 19.663 12.170 1.00 58.69 92 GLU A O 1
ATOM 745 N N . LYS A 1 93 ? 17.299 19.625 12.602 1.00 54.47 93 LYS A N 1
ATOM 746 C CA . LYS A 1 93 ? 17.137 19.530 14.048 1.00 54.47 93 LYS A CA 1
ATOM 747 C C . LYS A 1 93 ? 16.655 20.901 14.507 1.00 54.47 93 LYS A C 1
ATOM 749 O O . LYS A 1 93 ? 17.475 21.799 14.670 1.00 54.47 93 LYS A O 1
ATOM 754 N N . LEU A 1 94 ? 15.353 21.048 14.746 1.00 56.47 94 LEU A N 1
ATOM 755 C CA . LEU A 1 94 ? 14.863 22.063 15.669 1.00 56.47 94 LEU A CA 1
ATOM 756 C C . LEU A 1 94 ? 15.486 21.739 17.027 1.00 56.47 94 LEU A C 1
ATOM 758 O O . LEU A 1 94 ? 15.033 20.862 17.760 1.00 56.47 94 LEU A O 1
ATOM 762 N N . ALA A 1 95 ? 16.617 22.380 17.294 1.00 59.69 95 ALA A N 1
ATOM 763 C CA . ALA A 1 95 ? 17.327 22.322 18.552 1.00 59.69 95 ALA A CA 1
ATOM 764 C C . ALA A 1 95 ? 16.582 23.194 19.568 1.00 59.69 95 ALA A C 1
ATOM 766 O O . ALA A 1 95 ? 17.093 24.218 19.993 1.00 59.69 95 ALA A O 1
ATOM 767 N N . VAL A 1 96 ? 15.361 22.807 19.932 1.00 57.91 96 VAL A N 1
ATOM 768 C CA . VAL A 1 96 ? 14.723 23.332 21.139 1.00 57.91 96 VAL A CA 1
ATOM 769 C C . VAL A 1 96 ? 14.796 22.218 22.165 1.00 57.91 96 VAL A C 1
ATOM 771 O O . VAL A 1 96 ? 14.137 21.183 22.046 1.00 57.91 96 VAL A O 1
ATOM 774 N N . ARG A 1 97 ? 15.702 22.389 23.127 1.00 50.28 97 ARG A N 1
ATOM 775 C CA . ARG A 1 97 ? 15.783 21.528 24.300 1.00 50.28 97 ARG A CA 1
ATOM 776 C C . ARG A 1 97 ? 14.585 21.862 25.181 1.00 50.28 97 ARG A C 1
ATOM 778 O O . ARG A 1 97 ? 14.446 22.991 25.627 1.00 50.28 97 ARG A O 1
ATOM 785 N N . LEU A 1 98 ? 13.749 20.869 25.467 1.00 58.19 98 LEU A N 1
ATOM 786 C CA . LEU A 1 98 ? 12.636 20.998 26.416 1.00 58.19 98 LEU A CA 1
ATOM 787 C C . LEU A 1 98 ? 13.118 21.246 27.865 1.00 58.19 98 LEU A C 1
ATOM 789 O O . LEU A 1 98 ? 12.309 21.495 28.741 1.00 58.19 98 LEU A O 1
ATOM 793 N N . SER A 1 99 ? 14.430 21.202 28.124 1.00 59.59 99 SER A N 1
ATOM 794 C CA . SER A 1 99 ? 15.040 21.412 29.442 1.00 59.59 99 SER A CA 1
ATOM 795 C C . SER A 1 99 ? 15.269 22.882 29.821 1.00 59.59 99 SER A C 1
ATOM 797 O O . SER A 1 99 ? 15.923 23.136 30.824 1.00 59.59 99 SER A O 1
ATOM 799 N N . GLU A 1 100 ? 14.816 23.841 29.011 1.00 58.09 100 GLU A N 1
ATOM 800 C CA . GLU A 1 100 ? 15.025 25.282 29.253 1.00 58.09 100 GLU A CA 1
ATOM 801 C C . GLU A 1 100 ? 13.723 26.032 29.602 1.00 58.09 100 GLU A C 1
ATOM 803 O O . GLU A 1 100 ? 13.754 27.241 29.787 1.00 58.09 100 GLU A O 1
ATOM 808 N N . LEU A 1 101 ? 12.586 25.333 29.728 1.00 57.56 101 LEU A N 1
ATOM 809 C CA . LEU A 1 101 ? 11.285 25.937 30.071 1.00 57.56 101 LEU A CA 1
ATOM 810 C C . LEU A 1 101 ? 10.907 25.818 31.558 1.00 57.56 101 LEU A C 1
ATOM 812 O O . LEU A 1 101 ? 9.949 26.455 31.977 1.00 57.56 101 LEU A O 1
ATOM 816 N N . ASP A 1 102 ? 11.675 25.070 32.355 1.00 57.12 102 ASP A N 1
ATOM 817 C CA . ASP A 1 102 ? 11.434 24.893 33.800 1.00 57.12 102 ASP A CA 1
ATOM 818 C C . ASP A 1 102 ? 12.294 25.836 34.674 1.00 57.12 102 ASP A C 1
ATOM 820 O O . ASP A 1 102 ? 12.440 25.609 35.871 1.00 57.12 102 ASP A O 1
ATOM 824 N N . ALA A 1 103 ? 12.915 26.870 34.090 1.00 57.84 103 ALA A N 1
ATOM 825 C CA . ALA A 1 103 ? 13.842 27.772 34.792 1.00 57.84 103 ALA A CA 1
ATOM 826 C C . ALA A 1 103 ? 13.319 29.211 34.988 1.00 57.84 103 ALA A C 1
ATOM 828 O O . ALA A 1 103 ? 14.073 30.062 35.451 1.00 57.84 103 ALA A O 1
ATOM 829 N N . GLU A 1 104 ? 12.051 29.489 34.662 1.00 53.56 104 GLU A N 1
ATOM 830 C CA . GLU A 1 104 ? 11.420 30.806 34.873 1.00 53.56 104 GLU A CA 1
ATOM 831 C C . GLU A 1 104 ? 10.156 30.735 35.755 1.00 53.56 104 GLU A C 1
ATOM 833 O O . GLU A 1 104 ? 9.176 31.433 35.516 1.00 53.56 104 GLU A O 1
ATOM 838 N N . GLU A 1 105 ? 10.182 29.910 36.804 1.00 48.69 105 GLU A N 1
ATOM 839 C CA . GLU A 1 105 ? 9.306 30.078 37.975 1.00 48.69 105 GLU A CA 1
ATOM 840 C C . GLU A 1 105 ? 10.124 29.929 39.269 1.00 48.69 105 GLU A C 1
ATOM 842 O O . GLU A 1 105 ? 10.031 28.918 39.960 1.00 48.69 105 GLU A O 1
ATOM 847 N N . GLU A 1 106 ? 10.942 30.936 39.597 1.00 38.75 106 GLU A N 1
ATOM 848 C CA . GLU A 1 106 ? 11.283 31.276 40.992 1.00 38.75 106 GLU A CA 1
ATOM 849 C C . GLU A 1 106 ? 11.700 32.747 41.144 1.00 38.75 106 GLU A C 1
ATOM 851 O O . GLU A 1 106 ? 12.543 33.223 40.347 1.00 38.75 106 GLU A O 1
#

Sequence (106 aa):
MYMPQSSSLKMLHDPSILEPLLLRREIRKVRHDSTISVQNHVFEVSPVLIGKRVEVRFAPDDLSEVLIYDEGAEVTRTKPVSLHEKAMVKREKLAVRLSELDAEEE